Protein AF-A0A535JDX0-F1 (afdb_monomer)

Nearest PDB structures (foldseek):
  4co0-assembly2_B  TM=2.522E-01  e=5.867E+00  Azospirillum brasilense

Mean predicted aligned error: 6.21 Å

Foldseek 3Di:
DCCVVVVVCCPPPPLNVVVVPDQVNQVVVLVVVCVVCVVVVWDKDKDWDWDDRPPPVGRPDTDIHIDIDTPDDD

Sequence (74 aa):
LETYRDGEAEKELPVWRMIAAPARTLAARARALVASLSAAGIAAEVLEVRSTVGGGSLPEETQPSFAVAIGGGA

Solvent-accessible surface area (backbone atoms only — not comparable to full-atom values): 4359 Å² total; per-residue (Å²): 109,64,50,64,75,71,67,42,32,54,80,74,35,71,67,40,38,60,71,69,49,52,55,70,60,40,44,53,52,27,50,53,52,33,53,54,35,47,77,71,74,39,49,46,46,73,41,84,42,75,43,61,49,74,54,89,82,32,72,84,46,63,44,77,42,47,43,70,48,70,75,66,66,134

pLDDT: mean 87.09, std 11.98, range [43.84, 98.5]

Radius of gyration: 15.63 Å; Cα contacts (8 Å, |Δi|>4): 88; chains: 1; bounding box: 37×27×37 Å

Secondary structure (DSSP, 8-state):
-HHHHTT-HHHH-HHHHHHT--HHHHHHHHHHHHHHHHHTT--EEEEEEEEESSGGGSTT-EEEEEEEEES---

Structure (mmCIF, N/CA/C/O backbone):
data_AF-A0A535JDX0-F1
#
_entry.id   AF-A0A535JDX0-F1
#
loop_
_atom_site.group_PDB
_atom_site.id
_atom_site.type_symbol
_atom_site.label_atom_id
_atom_site.label_alt_id
_atom_site.label_comp_id
_atom_site.label_asym_id
_atom_site.label_entity_id
_atom_site.label_seq_id
_atom_site.pdbx_PDB_ins_code
_atom_site.Cartn_x
_atom_site.Cartn_y
_atom_site.Cartn_z
_atom_site.occupancy
_atom_site.B_iso_or_equiv
_atom_site.auth_seq_id
_atom_site.auth_comp_id
_atom_site.auth_asym_id
_atom_site.auth_atom_id
_atom_site.pdbx_PDB_model_num
ATOM 1 N N . LEU A 1 1 ? 23.560 -9.894 -14.514 1.00 62.50 1 LEU A N 1
ATOM 2 C CA . LEU A 1 1 ? 23.280 -9.418 -15.892 1.00 62.50 1 LEU A CA 1
ATOM 3 C C . LEU A 1 1 ? 22.446 -10.427 -16.675 1.00 62.50 1 LEU A C 1
ATOM 5 O O . LEU A 1 1 ? 21.582 -9.986 -17.415 1.00 62.50 1 LEU A O 1
ATOM 9 N N . GLU A 1 2 ? 22.638 -11.735 -16.468 1.00 72.75 2 GLU A N 1
ATOM 10 C CA . GLU A 1 2 ? 21.842 -12.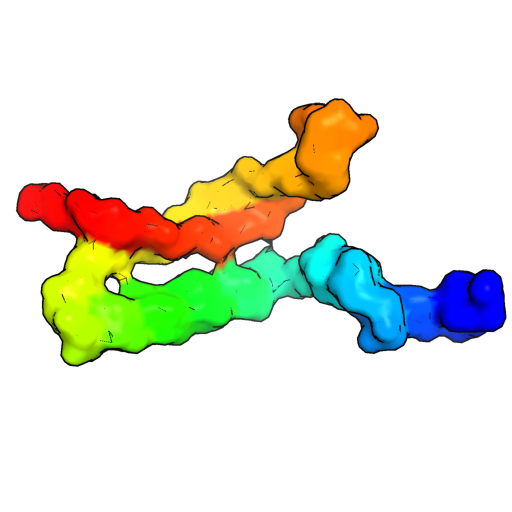800 -17.110 1.00 72.75 2 GLU A CA 1
ATOM 11 C C . GLU A 1 2 ? 20.329 -12.574 -16.969 1.00 72.75 2 GLU A C 1
ATOM 13 O O . GLU A 1 2 ? 19.659 -12.390 -17.972 1.00 72.75 2 GLU A O 1
ATOM 18 N N . THR A 1 3 ? 19.811 -12.364 -15.755 1.00 68.56 3 THR A N 1
ATOM 19 C CA . THR A 1 3 ? 18.376 -12.098 -15.512 1.00 68.56 3 THR A CA 1
ATOM 20 C C . THR A 1 3 ? 17.802 -10.894 -16.278 1.00 68.56 3 THR A C 1
ATOM 22 O O . THR A 1 3 ? 16.641 -10.909 -16.674 1.00 68.56 3 THR A O 1
ATOM 25 N N . TYR A 1 4 ? 18.601 -9.844 -16.500 1.00 72.19 4 TYR A N 1
ATOM 26 C CA . TYR A 1 4 ? 18.188 -8.685 -17.305 1.00 72.19 4 TYR A CA 1
ATOM 27 C C . TYR A 1 4 ? 18.177 -9.008 -18.796 1.00 72.19 4 TYR A C 1
ATOM 29 O O . TYR A 1 4 ? 17.277 -8.588 -19.517 1.00 72.19 4 TYR A O 1
ATOM 37 N N . ARG A 1 5 ? 19.188 -9.747 -19.254 1.00 75.25 5 ARG A N 1
ATOM 38 C CA . ARG A 1 5 ? 19.343 -10.134 -20.654 1.00 75.25 5 ARG A CA 1
ATOM 39 C C . ARG A 1 5 ? 18.291 -11.156 -21.079 1.00 75.25 5 ARG A C 1
ATOM 41 O O . ARG A 1 5 ? 17.826 -11.114 -22.210 1.00 75.25 5 ARG A O 1
ATOM 48 N N . ASP A 1 6 ? 17.908 -12.032 -20.162 1.00 79.06 6 ASP A N 1
ATOM 49 C CA . ASP A 1 6 ? 17.008 -13.148 -20.424 1.00 79.06 6 ASP A CA 1
ATOM 50 C C . ASP A 1 6 ? 15.524 -12.750 -20.233 1.00 79.06 6 ASP A C 1
ATOM 52 O O . ASP A 1 6 ? 14.638 -13.587 -20.352 1.00 79.06 6 ASP A O 1
ATOM 56 N N . GLY A 1 7 ? 15.234 -11.467 -19.953 1.00 74.69 7 GLY A N 1
ATOM 57 C CA . GLY A 1 7 ? 13.869 -10.925 -19.850 1.00 74.69 7 GLY A CA 1
ATOM 58 C C . GLY A 1 7 ? 13.117 -11.292 -18.564 1.00 74.69 7 GLY A C 1
ATOM 59 O O . GLY A 1 7 ? 11.969 -10.898 -18.383 1.00 74.69 7 GLY A O 1
ATOM 60 N N . GLU A 1 8 ? 13.762 -12.000 -17.637 1.00 77.62 8 GLU A N 1
ATOM 61 C CA . GLU A 1 8 ? 13.154 -12.482 -16.387 1.00 77.62 8 GLU A CA 1
ATOM 62 C C . GLU A 1 8 ? 13.305 -11.493 -15.216 1.00 77.62 8 GLU A C 1
ATOM 64 O O . GLU A 1 8 ? 12.891 -11.765 -14.087 1.00 77.62 8 GLU A O 1
ATOM 69 N N . ALA A 1 9 ? 13.856 -10.304 -15.479 1.00 74.38 9 ALA A N 1
ATOM 70 C CA . ALA A 1 9 ? 14.059 -9.244 -14.492 1.00 74.38 9 ALA A CA 1
ATOM 71 C C . ALA A 1 9 ? 12.788 -8.912 -13.699 1.00 74.38 9 ALA A C 1
ATOM 73 O O . ALA A 1 9 ? 12.847 -8.822 -12.475 1.00 74.38 9 A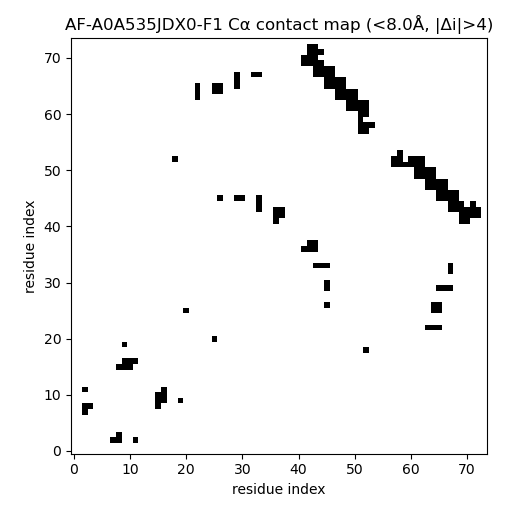LA A O 1
ATOM 74 N N . GLU A 1 10 ? 11.638 -8.796 -14.366 1.00 70.94 10 GLU A N 1
ATOM 75 C CA . GLU A 1 10 ? 10.360 -8.463 -13.723 1.00 70.94 10 GLU A CA 1
ATOM 76 C C . GLU A 1 10 ? 9.858 -9.519 -12.739 1.00 70.94 10 GLU A C 1
ATOM 78 O O . GLU A 1 10 ? 9.103 -9.184 -11.826 1.00 70.94 10 GLU A O 1
ATOM 83 N N . LYS A 1 11 ? 10.282 -10.779 -12.888 1.00 72.44 11 LYS A N 1
ATOM 84 C CA . LYS A 1 11 ? 9.855 -11.888 -12.026 1.00 72.44 11 LYS A CA 1
ATOM 85 C C . LYS A 1 11 ? 10.863 -12.205 -10.931 1.00 72.44 11 LYS A C 1
ATOM 87 O O . LYS A 1 11 ? 10.460 -12.548 -9.822 1.00 72.44 11 LYS A O 1
ATOM 92 N N . GLU A 1 12 ? 12.148 -12.056 -11.222 1.00 76.56 12 GLU A N 1
ATOM 93 C CA . GLU A 1 12 ? 13.233 -12.496 -10.344 1.00 76.56 12 GLU A CA 1
ATOM 94 C C . GLU A 1 12 ? 13.787 -11.360 -9.476 1.00 76.56 12 GLU A C 1
ATOM 96 O O . GLU A 1 12 ? 14.196 -11.582 -8.336 1.00 76.56 12 GLU A O 1
ATOM 101 N N . LEU A 1 13 ? 13.767 -10.115 -9.967 1.00 85.88 13 LEU A N 1
ATOM 102 C CA . LEU A 1 13 ? 14.376 -8.996 -9.251 1.00 85.88 13 LEU A CA 1
ATOM 103 C C . LEU A 1 13 ? 13.344 -8.274 -8.373 1.00 85.88 13 LEU A C 1
ATOM 105 O O . LEU A 1 13 ? 12.357 -7.751 -8.895 1.00 85.88 13 LEU A O 1
ATOM 109 N N . PRO A 1 14 ? 13.575 -8.159 -7.049 1.00 84.75 14 PRO A N 1
ATOM 110 C CA . PRO A 1 14 ? 12.610 -7.563 -6.124 1.00 84.75 14 PRO A CA 1
ATOM 111 C C . PRO A 1 14 ? 12.144 -6.161 -6.525 1.00 84.75 14 PRO A C 1
ATOM 113 O O . PRO A 1 14 ? 10.955 -5.865 -6.457 1.00 84.75 14 PRO A O 1
ATOM 116 N N . VAL A 1 15 ? 13.066 -5.318 -6.998 1.00 87.56 15 VAL A N 1
ATOM 117 C CA . VAL A 1 15 ? 12.755 -3.945 -7.420 1.00 87.56 15 VAL A CA 1
ATOM 118 C C . VAL A 1 15 ? 11.829 -3.939 -8.635 1.00 87.56 15 VAL A C 1
ATOM 120 O O . VAL A 1 15 ? 10.823 -3.235 -8.623 1.00 87.56 15 VAL A O 1
ATOM 123 N N . TRP A 1 16 ? 12.099 -4.765 -9.647 1.00 87.44 16 TRP A N 1
ATOM 124 C CA . TRP A 1 16 ? 11.247 -4.829 -10.835 1.00 87.44 16 TRP A CA 1
ATOM 125 C C . TRP A 1 16 ? 9.879 -5.427 -10.536 1.00 87.44 16 TRP A C 1
ATOM 127 O O . TRP A 1 16 ? 8.883 -4.888 -11.001 1.00 87.44 16 TRP A O 1
ATOM 137 N N . ARG A 1 17 ? 9.793 -6.445 -9.672 1.00 88.56 17 ARG A N 1
ATOM 138 C CA . ARG A 1 17 ? 8.502 -6.970 -9.196 1.00 88.56 17 ARG A CA 1
ATOM 139 C C . ARG A 1 17 ? 7.657 -5.906 -8.499 1.00 88.56 17 ARG A C 1
ATOM 141 O O . ARG A 1 17 ? 6.435 -5.919 -8.613 1.00 88.56 17 ARG A O 1
ATOM 148 N N . MET A 1 18 ? 8.296 -5.025 -7.727 1.00 90.44 18 MET A N 1
ATOM 149 C CA . MET A 1 18 ? 7.615 -3.929 -7.037 1.00 90.44 18 MET A CA 1
ATOM 150 C C . MET A 1 18 ? 7.159 -2.848 -8.019 1.00 90.44 18 MET A C 1
ATOM 152 O O . MET A 1 18 ? 6.016 -2.413 -7.931 1.00 90.44 18 MET A O 1
ATOM 156 N N . ILE A 1 19 ? 8.024 -2.452 -8.959 1.00 89.75 19 ILE A N 1
ATOM 157 C CA . ILE A 1 19 ? 7.722 -1.443 -9.986 1.00 89.75 19 ILE A CA 1
ATOM 158 C C . ILE A 1 19 ? 6.619 -1.932 -10.932 1.00 89.75 19 ILE A C 1
ATOM 160 O O . ILE A 1 19 ? 5.712 -1.169 -11.237 1.00 89.75 19 ILE A O 1
ATOM 164 N N . ALA A 1 20 ? 6.664 -3.197 -11.351 1.00 90.19 20 ALA A N 1
ATOM 165 C CA . ALA A 1 20 ? 5.707 -3.800 -12.278 1.00 90.19 20 ALA A CA 1
ATOM 166 C C . ALA A 1 20 ? 4.406 -4.278 -11.600 1.00 90.19 20 ALA A C 1
ATOM 168 O O . ALA A 1 20 ? 3.527 -4.840 -12.260 1.00 90.19 20 ALA A O 1
ATOM 169 N N . ALA A 1 21 ? 4.259 -4.101 -10.281 1.00 91.44 21 ALA A N 1
ATOM 170 C CA . ALA A 1 21 ? 3.087 -4.569 -9.552 1.00 91.44 21 ALA A CA 1
ATOM 171 C C . ALA A 1 21 ? 1.807 -3.877 -10.068 1.00 91.44 21 ALA A C 1
ATOM 173 O O . ALA A 1 21 ? 1.693 -2.654 -9.983 1.00 91.44 21 ALA A O 1
ATOM 174 N N . PRO A 1 22 ? 0.787 -4.622 -10.537 1.00 92.94 22 PRO A N 1
ATOM 175 C CA . PRO A 1 22 ? -0.439 -4.002 -11.025 1.00 92.94 22 PRO A CA 1
ATOM 176 C C . PRO A 1 22 ? -1.181 -3.245 -9.919 1.00 92.94 22 PRO A C 1
ATOM 178 O O . PRO A 1 22 ? -1.351 -3.764 -8.813 1.00 92.94 22 PRO A O 1
ATOM 181 N N . ALA A 1 23 ? -1.745 -2.080 -10.249 1.00 92.81 23 ALA A N 1
ATOM 182 C CA . ALA A 1 23 ? -2.501 -1.242 -9.311 1.00 92.81 23 ALA A CA 1
ATOM 183 C C . ALA A 1 23 ? -3.599 -2.020 -8.553 1.00 92.81 23 ALA A C 1
ATOM 185 O O . ALA A 1 23 ? -3.724 -1.909 -7.336 1.00 92.81 23 ALA A O 1
ATOM 186 N N . ARG A 1 24 ? -4.335 -2.910 -9.237 1.00 95.12 24 ARG A N 1
ATOM 187 C CA . ARG A 1 24 ? -5.351 -3.786 -8.613 1.00 95.12 24 ARG A CA 1
ATOM 188 C C . ARG A 1 24 ? -4.787 -4.692 -7.509 1.00 95.12 24 ARG A C 1
ATOM 190 O O . ARG A 1 24 ? -5.465 -4.949 -6.518 1.00 95.12 24 ARG A O 1
ATOM 197 N N . THR A 1 25 ? -3.552 -5.168 -7.673 1.00 96.31 25 THR A N 1
ATOM 198 C CA . THR A 1 25 ? -2.868 -6.025 -6.698 1.00 96.31 25 THR A CA 1
ATOM 199 C C . THR A 1 25 ? -2.483 -5.214 -5.466 1.00 96.31 25 THR A C 1
ATOM 201 O O . THR A 1 25 ? -2.633 -5.689 -4.342 1.00 96.31 25 THR A O 1
ATOM 204 N N . LEU A 1 26 ? -2.042 -3.968 -5.662 1.00 96.81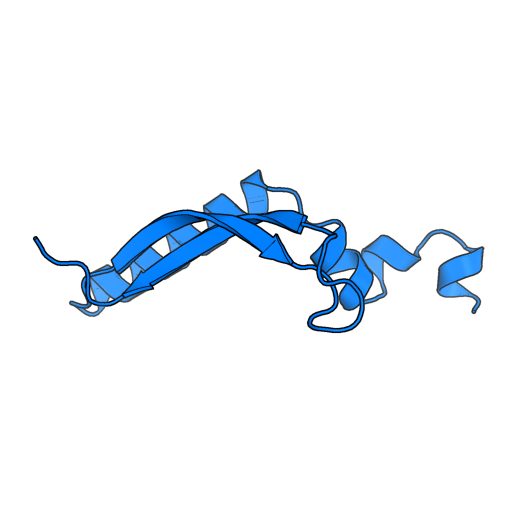 26 LEU A N 1
ATOM 205 C CA . LEU A 1 26 ? -1.762 -3.033 -4.572 1.00 96.81 26 LEU A CA 1
ATOM 206 C C . LEU A 1 26 ? -3.044 -2.665 -3.809 1.00 96.81 26 LEU A C 1
ATOM 208 O O . LEU A 1 26 ? -3.048 -2.720 -2.582 1.00 96.81 26 LEU A O 1
ATOM 212 N N . ALA A 1 27 ? -4.155 -2.425 -4.512 1.00 97.50 27 ALA A N 1
ATOM 213 C CA . ALA A 1 27 ? -5.460 -2.179 -3.895 1.00 97.50 27 ALA A CA 1
ATOM 214 C C . ALA A 1 27 ? -5.927 -3.357 -3.026 1.00 97.50 27 ALA A C 1
ATOM 216 O O . ALA A 1 27 ? -6.384 -3.166 -1.901 1.00 97.50 27 ALA A O 1
ATOM 217 N N . ALA A 1 28 ? -5.804 -4.591 -3.530 1.00 98.19 28 ALA A N 1
ATOM 218 C CA . ALA A 1 28 ? -6.168 -5.792 -2.780 1.00 98.19 28 ALA A CA 1
ATOM 219 C C . ALA A 1 28 ? -5.321 -5.948 -1.505 1.00 98.19 28 ALA A C 1
ATOM 221 O O . ALA A 1 28 ? -5.864 -6.224 -0.437 1.00 98.19 28 ALA A O 1
ATOM 222 N N . ARG A 1 29 ? -4.007 -5.702 -1.597 1.00 98.06 29 ARG A N 1
ATOM 223 C CA . ARG A 1 29 ? -3.096 -5.714 -0.440 1.00 98.06 29 ARG A CA 1
ATOM 224 C C . ARG A 1 29 ? -3.454 -4.641 0.590 1.00 98.06 29 ARG A C 1
ATOM 226 O O . ARG A 1 29 ? -3.491 -4.946 1.777 1.00 98.06 29 ARG A O 1
ATOM 233 N N . ALA A 1 30 ? -3.748 -3.417 0.151 1.00 98.12 30 ALA A N 1
ATOM 234 C CA . ALA A 1 30 ? -4.145 -2.325 1.039 1.00 98.12 30 ALA A CA 1
ATOM 235 C C . ALA A 1 30 ? -5.457 -2.639 1.778 1.00 98.12 30 ALA A C 1
ATOM 237 O O . ALA A 1 30 ? -5.532 -2.476 2.993 1.00 98.12 30 ALA A O 1
ATOM 238 N N . ARG A 1 31 ? -6.464 -3.183 1.077 1.00 98.31 31 ARG A N 1
ATOM 239 C CA . ARG A 1 31 ? -7.727 -3.617 1.702 1.00 98.31 31 ARG A CA 1
ATOM 240 C C . ARG A 1 31 ? -7.520 -4.733 2.723 1.00 98.31 31 ARG A C 1
ATOM 242 O O . ARG A 1 31 ? -8.135 -4.693 3.782 1.00 98.31 31 ARG A O 1
ATOM 249 N N . ALA A 1 32 ? -6.651 -5.702 2.427 1.00 98.50 32 ALA A N 1
ATOM 250 C CA . ALA A 1 32 ? -6.324 -6.768 3.372 1.00 98.50 32 ALA A CA 1
ATOM 251 C C . ALA A 1 32 ? -5.683 -6.211 4.655 1.00 98.50 32 ALA A C 1
ATOM 253 O O . ALA A 1 32 ? -6.073 -6.608 5.749 1.00 98.50 32 ALA A O 1
ATOM 254 N N . LEU A 1 33 ? -4.765 -5.246 4.530 1.00 97.94 33 LEU A N 1
ATOM 255 C CA . LEU A 1 33 ? -4.159 -4.567 5.679 1.00 97.94 33 LEU A CA 1
ATOM 256 C C . LEU A 1 33 ? -5.188 -3.789 6.502 1.00 97.94 33 LEU A C 1
ATOM 258 O O . LEU A 1 33 ? -5.205 -3.928 7.721 1.00 97.94 33 LEU A O 1
ATOM 262 N N . VAL A 1 34 ? -6.070 -3.019 5.856 1.00 98.00 34 VAL A N 1
ATOM 263 C CA . VAL A 1 34 ? -7.157 -2.313 6.555 1.00 98.00 34 VAL A CA 1
ATOM 264 C C . VAL A 1 34 ? -8.051 -3.295 7.302 1.00 98.00 34 VAL A C 1
ATOM 266 O O . VAL A 1 34 ? -8.310 -3.082 8.479 1.00 98.00 34 VAL A O 1
ATOM 269 N N . ALA A 1 35 ? -8.448 -4.409 6.681 1.00 97.75 35 ALA A N 1
ATOM 270 C CA . ALA A 1 35 ? -9.256 -5.427 7.349 1.00 97.75 35 ALA A CA 1
ATOM 271 C C . ALA A 1 35 ? -8.555 -6.002 8.595 1.00 97.75 35 ALA A C 1
ATOM 273 O O . ALA A 1 35 ? -9.188 -6.151 9.640 1.00 97.75 35 ALA A O 1
ATOM 274 N N . SER A 1 36 ? -7.248 -6.276 8.518 1.00 98.06 36 SER A N 1
ATOM 275 C CA . SER A 1 36 ? -6.463 -6.724 9.676 1.00 98.06 36 SER A CA 1
ATOM 276 C C . SER A 1 36 ? -6.368 -5.663 10.777 1.00 98.06 36 SER A C 1
ATOM 278 O O . SER A 1 36 ? -6.492 -5.999 11.952 1.00 98.06 36 SER A O 1
ATOM 280 N N . LEU A 1 37 ? -6.183 -4.388 10.421 1.00 96.56 37 LEU A N 1
ATOM 281 C CA . LEU A 1 37 ? -6.135 -3.282 11.383 1.00 96.56 37 LEU A CA 1
ATOM 282 C C . LEU A 1 37 ? -7.495 -3.058 12.052 1.00 96.56 37 LEU A C 1
ATOM 284 O O . LEU A 1 37 ? -7.563 -2.944 13.273 1.00 96.56 37 LEU A O 1
ATOM 288 N N . SER A 1 38 ? -8.581 -3.087 11.280 1.00 95.00 38 SER A N 1
ATOM 289 C CA . SER A 1 38 ? -9.943 -2.978 11.807 1.00 95.00 38 SER A CA 1
ATOM 290 C C . SER A 1 38 ? -10.280 -4.131 12.753 1.00 95.00 38 SER A C 1
ATOM 292 O O . SER A 1 38 ? -10.862 -3.897 13.808 1.00 95.00 38 SER A O 1
ATOM 294 N N . ALA A 1 39 ? -9.856 -5.361 12.438 1.00 96.94 39 ALA A N 1
ATOM 295 C CA . ALA A 1 39 ? -10.007 -6.505 13.340 1.00 96.94 39 ALA A CA 1
ATOM 296 C C . ALA A 1 39 ? -9.229 -6.333 14.661 1.00 96.94 39 ALA A C 1
ATOM 298 O O . ALA A 1 39 ? -9.628 -6.885 15.683 1.00 96.94 39 ALA A O 1
ATOM 299 N N . ALA A 1 40 ? -8.155 -5.540 14.654 1.00 96.56 40 ALA A N 1
ATOM 300 C CA . ALA A 1 40 ? -7.395 -5.157 15.841 1.00 96.56 40 ALA A CA 1
ATOM 301 C C . ALA A 1 40 ? -7.931 -3.885 16.538 1.00 96.56 40 ALA A C 1
ATOM 303 O O . ALA A 1 40 ? -7.302 -3.396 17.474 1.00 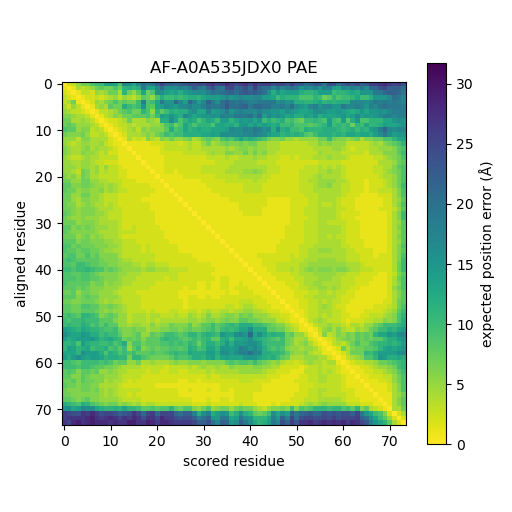96.56 40 ALA A O 1
ATOM 304 N N . GLY A 1 41 ? -9.069 -3.333 16.097 1.00 95.94 41 GLY A N 1
ATOM 305 C CA . GLY A 1 41 ? -9.666 -2.117 16.663 1.00 95.94 41 GLY A CA 1
ATOM 306 C C . GLY A 1 41 ? -8.973 -0.814 16.251 1.00 95.94 41 GLY A C 1
ATOM 307 O O . GLY A 1 41 ? -9.206 0.225 16.864 1.00 95.94 41 GLY A O 1
ATOM 308 N N . ILE A 1 42 ? -8.118 -0.849 15.227 1.00 95.69 42 ILE A N 1
ATOM 309 C CA . ILE A 1 42 ? -7.395 0.318 14.721 1.00 95.69 42 ILE A CA 1
ATOM 310 C C . ILE A 1 42 ? -8.160 0.900 13.528 1.00 95.69 42 ILE A C 1
ATOM 312 O O . ILE A 1 42 ? -8.375 0.220 12.523 1.00 95.69 42 ILE A O 1
ATOM 316 N N . ALA A 1 43 ? -8.540 2.176 13.628 1.00 95.56 43 ALA A N 1
ATOM 317 C CA . ALA A 1 43 ? -9.144 2.913 12.523 1.00 95.56 43 ALA A CA 1
ATOM 318 C C . ALA A 1 43 ? -8.127 3.097 11.388 1.00 95.56 43 ALA A C 1
ATOM 320 O O . ALA A 1 43 ? -7.048 3.670 11.587 1.00 95.56 43 ALA A O 1
ATOM 321 N N . ALA A 1 44 ? -8.477 2.595 10.206 1.00 96.88 44 ALA A N 1
ATOM 322 C CA . ALA A 1 44 ? -7.658 2.698 9.014 1.00 96.88 44 ALA A CA 1
ATOM 323 C C . ALA A 1 44 ? -8.520 2.736 7.749 1.00 96.88 44 ALA A C 1
ATOM 325 O O . ALA A 1 44 ? -9.589 2.128 7.702 1.00 96.88 44 ALA A O 1
ATOM 326 N N . GLU A 1 45 ? -8.026 3.401 6.710 1.00 96.88 45 GLU A N 1
ATOM 327 C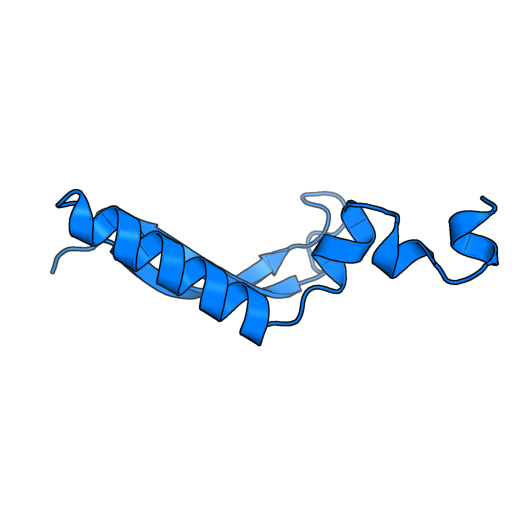 CA . GLU A 1 45 ? -8.688 3.496 5.409 1.00 96.88 45 GLU A CA 1
ATOM 328 C C . GLU A 1 45 ? -7.693 3.335 4.256 1.00 96.88 45 GLU A C 1
ATOM 330 O O . GLU A 1 45 ? -6.489 3.565 4.403 1.00 96.88 45 GLU A O 1
ATOM 335 N N . VAL A 1 46 ? -8.200 2.912 3.096 1.00 97.56 46 VAL A N 1
ATOM 336 C CA . VAL A 1 46 ? -7.404 2.814 1.867 1.00 97.56 46 VAL A CA 1
ATOM 337 C C . VAL A 1 46 ? -7.541 4.109 1.081 1.00 97.56 46 VAL A C 1
ATOM 339 O O . VAL A 1 46 ? -8.655 4.508 0.756 1.00 97.56 46 VAL A O 1
ATOM 342 N N . LEU A 1 47 ? -6.411 4.700 0.697 1.00 97.06 47 LEU A N 1
ATOM 343 C CA . LEU A 1 47 ? -6.356 5.901 -0.134 1.00 97.06 47 LEU A CA 1
ATOM 344 C C . LEU A 1 47 ? -5.666 5.608 -1.465 1.00 97.06 47 LEU A C 1
ATOM 346 O O . LEU A 1 47 ? -4.606 4.982 -1.501 1.00 97.06 47 LEU A O 1
ATOM 350 N N . GLU A 1 48 ? -6.241 6.102 -2.557 1.00 96.75 48 GLU A N 1
ATOM 351 C CA . GLU A 1 48 ? -5.556 6.163 -3.849 1.00 96.75 48 GLU A CA 1
ATOM 352 C C . GLU A 1 48 ? -4.503 7.268 -3.819 1.00 96.75 48 GLU A C 1
ATOM 354 O O . GLU A 1 48 ? -4.782 8.400 -3.425 1.00 96.75 48 GLU A O 1
ATOM 359 N N . VAL A 1 49 ? -3.279 6.943 -4.231 1.00 95.31 49 VAL A N 1
ATOM 360 C CA . VAL A 1 49 ? -2.155 7.883 -4.197 1.00 95.31 49 VAL A CA 1
ATOM 361 C C . VAL A 1 49 ? -1.302 7.774 -5.454 1.00 95.31 49 VAL A C 1
ATOM 363 O O . VAL A 1 49 ? -1.295 6.758 -6.149 1.00 95.31 49 VAL A O 1
ATOM 366 N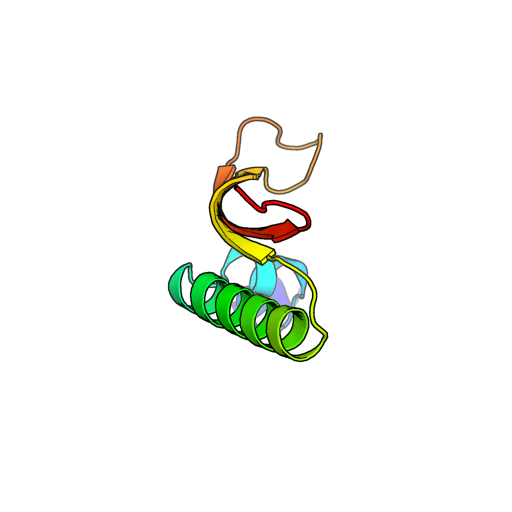 N . ARG A 1 50 ? -0.518 8.820 -5.719 1.00 92.56 50 ARG A N 1
ATOM 367 C CA . ARG A 1 50 ? 0.649 8.745 -6.601 1.00 92.56 50 ARG A CA 1
ATOM 368 C C . ARG A 1 50 ? 1.898 8.700 -5.738 1.00 92.56 50 ARG A C 1
ATOM 370 O O . ARG A 1 50 ? 2.073 9.547 -4.869 1.00 92.56 50 ARG A O 1
ATOM 377 N N . SER A 1 51 ? 2.738 7.696 -5.955 1.00 87.19 51 SER A N 1
ATOM 378 C CA . SER A 1 51 ? 3.954 7.476 -5.170 1.00 87.19 51 SER A CA 1
ATOM 379 C C . SER A 1 51 ? 5.179 7.609 -6.061 1.00 87.19 51 SER A C 1
ATOM 381 O O . SER A 1 51 ? 5.169 7.104 -7.185 1.00 87.19 51 SER A O 1
ATOM 383 N N . THR A 1 52 ? 6.210 8.299 -5.572 1.00 86.62 52 THR A N 1
ATOM 384 C CA . THR A 1 52 ? 7.491 8.417 -6.271 1.00 86.62 52 THR A CA 1
ATOM 385 C C . THR A 1 52 ? 8.209 7.072 -6.313 1.00 86.62 52 THR A C 1
ATOM 387 O O . THR A 1 52 ? 8.234 6.320 -5.335 1.00 86.62 52 THR A O 1
ATOM 390 N N . VAL A 1 53 ? 8.815 6.760 -7.453 1.00 83.31 53 VAL A N 1
ATOM 391 C CA . VAL A 1 53 ? 9.636 5.558 -7.636 1.00 83.31 53 VAL A CA 1
ATOM 392 C C . VAL A 1 53 ? 11.099 5.948 -7.455 1.00 83.31 53 VAL A C 1
ATOM 394 O O . VAL A 1 53 ? 11.542 6.937 -8.013 1.00 83.31 53 VAL A O 1
ATOM 397 N N . GLY A 1 54 ? 11.882 5.190 -6.682 1.00 76.06 54 GLY A N 1
ATOM 398 C CA . GLY A 1 54 ? 13.325 5.460 -6.541 1.00 76.06 54 GLY A CA 1
ATOM 399 C C . GLY A 1 54 ? 13.705 6.593 -5.570 1.00 76.06 54 GLY A C 1
ATOM 400 O O . GLY A 1 54 ? 14.871 6.990 -5.510 1.00 76.06 54 GLY A O 1
ATOM 401 N N . GLY A 1 55 ? 12.764 7.102 -4.767 1.00 77.56 55 GLY A N 1
ATOM 402 C CA . GLY A 1 55 ? 13.043 8.108 -3.734 1.00 77.56 55 GLY A CA 1
ATOM 403 C C . GLY A 1 55 ? 13.583 9.421 -4.317 1.00 77.56 55 GLY A C 1
ATOM 404 O O . GLY A 1 55 ? 13.077 9.911 -5.318 1.00 77.56 55 GLY A O 1
ATOM 405 N N . GLY A 1 56 ? 14.627 9.998 -3.709 1.00 76.62 56 GLY A N 1
ATOM 406 C CA . GLY A 1 56 ? 15.202 11.281 -4.150 1.00 76.62 56 GLY A CA 1
ATOM 407 C C . GLY A 1 56 ? 15.987 11.235 -5.468 1.00 76.62 56 GLY A C 1
ATOM 408 O O . GLY A 1 56 ? 16.409 12.279 -5.951 1.00 76.62 56 GLY A O 1
ATOM 409 N N . SER A 1 57 ? 16.199 10.046 -6.040 1.00 78.88 57 SER A N 1
ATOM 410 C CA . SER A 1 57 ? 16.941 9.881 -7.297 1.00 78.88 57 SER A CA 1
ATOM 411 C C . SER A 1 57 ? 16.074 10.043 -8.551 1.00 78.88 57 SER A C 1
ATOM 413 O O . SER A 1 57 ? 16.602 10.386 -9.605 1.00 78.88 57 SER A O 1
ATOM 415 N N . LEU A 1 58 ? 14.755 9.849 -8.431 1.00 77.50 58 LEU A N 1
ATOM 416 C CA . LEU A 1 58 ? 13.768 10.137 -9.476 1.00 77.50 58 LEU A CA 1
ATOM 417 C C . LEU A 1 58 ? 12.551 10.854 -8.855 1.00 77.50 58 LEU A C 1
ATOM 419 O O . LEU A 1 58 ? 11.475 10.273 -8.727 1.00 77.50 58 LEU A O 1
ATOM 423 N N . PRO A 1 59 ? 12.709 12.117 -8.423 1.00 71.00 59 PRO A N 1
ATOM 424 C CA . PRO A 1 59 ? 11.677 12.824 -7.662 1.00 71.00 59 PRO A CA 1
ATOM 425 C C . PRO A 1 59 ? 10.393 13.108 -8.460 1.00 71.00 59 PRO A C 1
ATOM 427 O O . PRO A 1 59 ? 9.341 13.297 -7.855 1.00 71.00 59 PRO A O 1
ATOM 430 N N . GLU A 1 60 ? 10.462 13.129 -9.793 1.00 82.69 60 GLU A N 1
ATOM 431 C CA . GLU A 1 60 ? 9.323 13.445 -10.669 1.00 82.69 60 GLU A CA 1
ATOM 432 C C . GLU A 1 60 ? 8.597 12.197 -11.201 1.00 82.69 60 GLU A C 1
ATOM 434 O O . GLU A 1 60 ? 7.446 12.287 -11.632 1.00 82.69 60 GLU A O 1
ATOM 439 N N . GLU A 1 61 ? 9.219 11.017 -11.122 1.00 85.88 61 GLU A N 1
ATOM 440 C CA . GLU A 1 61 ? 8.611 9.776 -11.605 1.00 85.88 61 GLU A CA 1
ATOM 441 C C . GLU A 1 61 ? 7.655 9.205 -10.562 1.00 85.88 61 GLU A C 1
ATOM 443 O O . GLU A 1 61 ? 8.065 8.725 -9.501 1.00 85.88 61 GLU A O 1
ATOM 448 N N . THR A 1 62 ? 6.357 9.235 -10.875 1.00 89.94 62 THR A N 1
ATOM 449 C CA . THR A 1 62 ? 5.303 8.736 -9.987 1.00 89.94 62 THR A CA 1
ATOM 450 C C . THR A 1 62 ? 4.459 7.651 -10.637 1.00 89.94 62 THR A C 1
ATOM 452 O O . THR A 1 62 ? 4.137 7.709 -11.823 1.00 89.94 62 THR A O 1
ATOM 455 N N . GLN A 1 63 ? 4.022 6.684 -9.831 1.00 90.12 63 GLN A N 1
ATOM 456 C CA . GLN A 1 63 ? 3.101 5.631 -10.254 1.00 90.12 63 GLN A CA 1
ATOM 457 C C . GLN A 1 63 ? 1.826 5.606 -9.395 1.00 90.12 63 GLN A C 1
ATOM 459 O O . GLN A 1 63 ? 1.884 5.935 -8.203 1.00 90.12 63 GLN A O 1
ATOM 464 N N . PRO A 1 64 ? 0.668 5.218 -9.970 1.00 9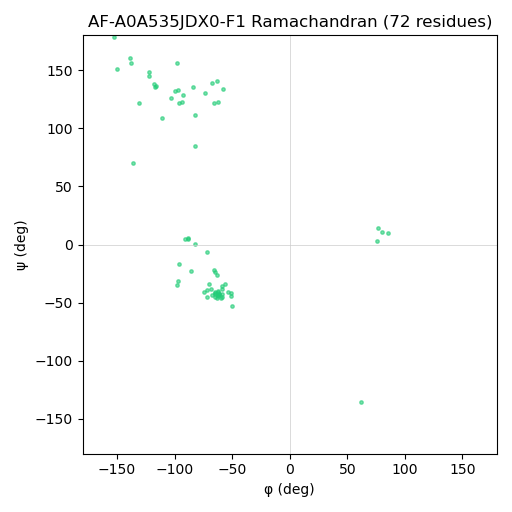4.00 64 PRO A N 1
ATOM 465 C CA . PRO A 1 64 ? -0.542 4.943 -9.199 1.00 94.00 64 PRO A CA 1
ATOM 466 C C . PRO A 1 64 ? -0.299 3.854 -8.150 1.00 94.00 64 PRO A C 1
ATOM 468 O O . PRO A 1 64 ? 0.281 2.810 -8.446 1.00 94.00 64 PRO A O 1
ATOM 471 N N . SER A 1 65 ? -0.764 4.082 -6.928 1.00 95.88 65 SER A N 1
ATOM 472 C CA . SER A 1 65 ? -0.601 3.165 -5.803 1.00 95.88 65 SER A CA 1
ATOM 473 C C . SER A 1 65 ? -1.745 3.327 -4.796 1.00 95.88 65 SER A C 1
ATOM 475 O O . SER A 1 65 ? -2.645 4.146 -4.978 1.00 95.88 65 SER A O 1
ATOM 477 N N . PHE A 1 66 ? -1.715 2.524 -3.734 1.00 97.38 66 PHE A N 1
ATOM 478 C CA . PHE A 1 66 ? -2.709 2.529 -2.665 1.00 97.38 66 PHE A CA 1
ATOM 479 C C . PHE A 1 66 ? -2.005 2.585 -1.310 1.00 97.38 66 PHE A C 1
ATOM 481 O O . PHE A 1 66 ? -1.198 1.709 -0.990 1.00 97.38 66 PHE A O 1
ATOM 488 N N . ALA A 1 67 ? -2.313 3.612 -0.523 1.00 96.06 67 ALA A N 1
ATOM 489 C CA . ALA A 1 67 ? -1.821 3.790 0.836 1.00 96.06 67 ALA A CA 1
ATOM 490 C C . ALA A 1 67 ? -2.854 3.302 1.860 1.00 96.06 67 ALA A C 1
ATOM 492 O 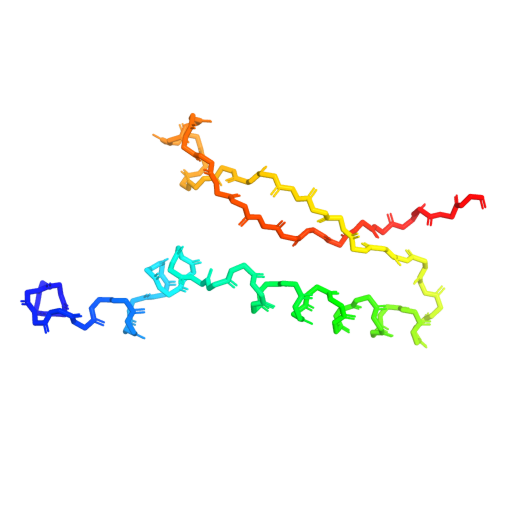O . ALA A 1 67 ? -4.051 3.257 1.577 1.00 96.06 67 ALA A O 1
ATOM 493 N N . VAL A 1 68 ? -2.380 2.957 3.058 1.00 97.31 68 VAL A N 1
ATOM 494 C CA . VAL A 1 68 ? -3.227 2.705 4.229 1.00 97.31 68 VAL A CA 1
ATOM 495 C C . VAL A 1 68 ? -2.990 3.838 5.217 1.00 97.31 68 VAL A C 1
ATOM 497 O O . VAL A 1 68 ? -1.907 3.931 5.794 1.00 97.31 68 VAL A O 1
ATOM 500 N N . ALA A 1 69 ? -3.978 4.714 5.379 1.00 96.38 69 ALA A N 1
ATOM 501 C CA . ALA A 1 69 ? -3.944 5.767 6.386 1.00 96.38 69 ALA A CA 1
ATOM 502 C C . ALA A 1 69 ? -4.432 5.202 7.723 1.00 96.38 69 ALA A C 1
ATOM 504 O O . ALA A 1 69 ? -5.417 4.470 7.757 1.00 96.38 69 ALA A O 1
ATOM 505 N N . ILE A 1 70 ? -3.729 5.518 8.812 1.00 94.62 70 ILE A N 1
ATOM 506 C CA . ILE A 1 70 ? -4.020 5.034 10.169 1.00 94.62 70 ILE A CA 1
ATOM 507 C C . ILE A 1 70 ? -4.347 6.239 11.047 1.00 94.62 70 ILE A C 1
ATOM 509 O O . ILE A 1 70 ? -3.660 7.255 10.969 1.00 94.62 70 ILE A O 1
ATOM 513 N N . GLY A 1 71 ? -5.364 6.122 11.900 1.00 83.25 71 GLY A N 1
ATOM 514 C CA . GLY A 1 71 ? -5.764 7.204 12.807 1.00 83.25 71 GLY A CA 1
ATOM 515 C C . GLY A 1 71 ? -6.728 8.220 12.1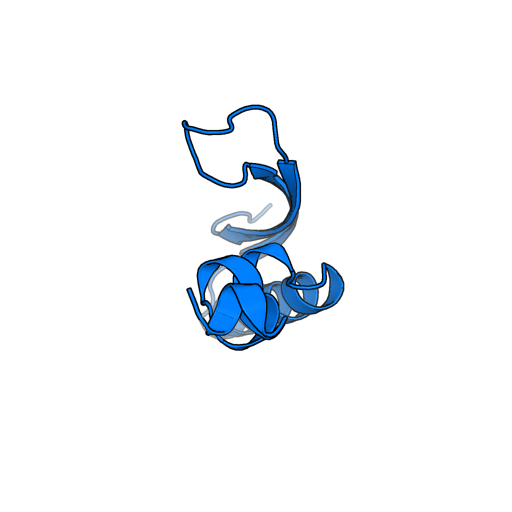91 1.00 83.25 71 GLY A C 1
ATOM 516 O O . GLY A 1 71 ? -7.017 9.234 12.817 1.00 83.25 71 GLY A O 1
ATOM 517 N N . GLY A 1 72 ? -7.258 7.932 10.999 1.00 59.44 72 GLY A N 1
ATOM 518 C CA . GLY A 1 72 ? -8.401 8.634 10.421 1.00 59.44 72 GLY A CA 1
ATOM 519 C C . GLY A 1 72 ? -9.704 8.072 10.981 1.00 59.44 72 GLY A C 1
ATOM 520 O O . GLY A 1 72 ? -10.295 7.166 10.401 1.00 59.44 72 GLY A O 1
ATOM 521 N N . GLY A 1 73 ? -10.120 8.567 12.142 1.00 50.75 73 GLY A N 1
ATOM 522 C CA . GLY A 1 73 ? -11.528 8.590 12.523 1.00 50.75 73 GLY A CA 1
ATOM 523 C C . GLY A 1 73 ? -12.056 9.994 12.246 1.00 50.75 73 GLY A C 1
ATOM 524 O O . GLY A 1 73 ? -11.386 10.964 12.600 1.00 50.75 73 GLY A O 1
ATOM 525 N N . ALA A 1 74 ? -13.209 10.096 11.585 1.00 43.84 74 ALA A N 1
ATOM 526 C CA . ALA A 1 74 ? -14.052 11.281 11.723 1.00 43.84 74 ALA A CA 1
ATOM 527 C C . ALA A 1 74 ? -14.494 11.442 13.188 1.00 43.84 74 ALA A C 1
ATOM 529 O O . ALA A 1 74 ? -14.642 10.397 13.867 1.00 43.84 74 ALA A O 1
#